Protein AF-A0A317IWI5-F1 (afdb_monomer_lite)

Foldseek 3Di:
DDDDDDDDPDDDDDDDDDDDPPPDDPDPDDPVVVVVVVVVVVPPPPPDPPPVPPPQAQDFQFWAEKEFEDQDQPVVQVCCCPPVVFHQDPQGGKDWDWGPDVVTDIGIYGYGYHYLPDCPQPPDNDRMDIHTDGRHNVSNVVVD

Radius of gyration: 24.82 Å; chains: 1; bounding box: 61×69×38 Å

Sequence (144 aa):
MVKAPGGPSHYYTALAVFALLLLDAPWGGSVTEIIDTRRSWAKTRKCCILHDMPESKGRVIGIGGVFLKSPDQQGLSRWYAENLGIPLDAYGGKFEWLSRDTPPREHLTAWSVFPNASTYFDPSTAPFMINYIVDDLDALLSKL

Structure (mmCIF, N/CA/C/O backbone):
data_AF-A0A317IWI5-F1
#
_entry.id   AF-A0A317IWI5-F1
#
loop_
_atom_site.group_PDB
_atom_site.id
_atom_site.type_symbol
_atom_site.label_atom_id
_atom_site.label_alt_id
_atom_site.label_comp_id
_atom_site.label_asym_id
_atom_site.label_entity_id
_atom_site.label_seq_id
_atom_site.pdbx_PDB_ins_code
_atom_site.Cartn_x
_atom_site.Cartn_y
_atom_site.Cartn_z
_atom_site.occupancy
_atom_site.B_iso_or_equiv
_atom_site.auth_seq_id
_atom_site.auth_comp_id
_atom_site.auth_asym_id
_atom_site.auth_atom_id
_atom_site.pdbx_PDB_model_num
ATOM 1 N N . MET A 1 1 ? 2.147 45.968 -24.308 1.00 35.69 1 MET A N 1
ATOM 2 C CA . MET A 1 1 ? 3.292 46.275 -23.416 1.00 35.69 1 MET A CA 1
ATOM 3 C C . MET A 1 1 ? 2.744 46.187 -22.002 1.00 35.69 1 MET A C 1
ATOM 5 O O . MET A 1 1 ? 1.830 46.933 -21.715 1.00 35.69 1 MET A O 1
ATOM 9 N N . VAL A 1 2 ? 3.074 45.206 -21.160 1.00 35.03 2 VAL A N 1
ATOM 10 C CA . VAL A 1 2 ? 4.409 44.760 -20.728 1.00 35.03 2 VAL A CA 1
ATOM 11 C C . VAL A 1 2 ? 4.432 43.229 -20.511 1.00 35.03 2 VAL A C 1
ATOM 13 O O . VAL A 1 2 ? 3.493 42.654 -19.974 1.00 35.03 2 VAL A O 1
ATOM 16 N N . LYS A 1 3 ? 5.522 42.600 -20.965 1.00 28.03 3 LYS A N 1
ATOM 17 C CA . LYS A 1 3 ? 6.042 41.238 -20.685 1.00 28.03 3 LYS A CA 1
ATOM 18 C C . LYS A 1 3 ? 7.124 41.454 -19.594 1.00 28.03 3 LYS A C 1
ATOM 20 O O . LYS A 1 3 ? 7.751 42.506 -19.655 1.00 28.03 3 LYS A O 1
ATOM 25 N N . ALA A 1 4 ? 7.436 40.637 -18.585 1.00 36.03 4 ALA A N 1
ATOM 26 C CA . ALA A 1 4 ? 7.684 39.192 -18.427 1.00 36.03 4 ALA A CA 1
ATOM 27 C C . ALA A 1 4 ? 8.000 38.942 -16.907 1.00 36.03 4 ALA A C 1
ATOM 29 O O . ALA A 1 4 ? 7.903 39.912 -16.153 1.00 36.03 4 ALA A O 1
ATOM 30 N N . PRO A 1 5 ? 8.530 37.786 -16.430 1.00 43.75 5 PRO A N 1
ATOM 31 C CA . PRO A 1 5 ? 8.582 36.431 -16.994 1.00 43.75 5 PRO A CA 1
ATOM 32 C C . PRO A 1 5 ? 8.070 35.328 -16.030 1.00 43.75 5 PRO A C 1
ATOM 34 O O . PRO A 1 5 ? 8.130 35.443 -14.809 1.00 43.75 5 PRO A O 1
ATOM 37 N N . GLY A 1 6 ? 7.642 34.203 -16.612 1.00 41.84 6 GLY A N 1
ATOM 38 C CA . GLY A 1 6 ? 7.550 32.921 -15.916 1.00 41.84 6 GLY A CA 1
ATOM 39 C C . GLY A 1 6 ? 8.936 32.291 -15.744 1.00 41.84 6 GLY A C 1
ATOM 40 O O . GLY A 1 6 ? 9.751 32.315 -16.668 1.00 41.84 6 GLY A O 1
ATOM 41 N N . GLY A 1 7 ? 9.177 31.730 -14.562 1.00 33.84 7 GLY A N 1
ATOM 42 C CA . GLY A 1 7 ? 10.274 30.812 -14.257 1.00 33.84 7 GLY A CA 1
ATOM 43 C C . GLY A 1 7 ? 9.708 29.482 -13.735 1.00 33.84 7 GLY A C 1
ATOM 44 O O . GLY A 1 7 ? 8.579 29.468 -13.238 1.00 33.84 7 GLY A O 1
ATOM 45 N N . PRO A 1 8 ? 10.438 28.362 -13.873 1.00 34.25 8 PRO A N 1
ATOM 46 C CA . PRO A 1 8 ? 9.950 27.040 -13.493 1.00 34.25 8 PRO A CA 1
ATOM 47 C C . PRO A 1 8 ? 9.894 26.885 -11.968 1.00 34.25 8 PRO A C 1
ATOM 49 O O . PRO A 1 8 ? 10.856 27.191 -11.262 1.00 34.25 8 PRO A O 1
ATOM 52 N N . SER A 1 9 ? 8.774 26.369 -11.457 1.00 34.56 9 SER A N 1
ATOM 53 C CA . SER A 1 9 ? 8.620 25.953 -10.063 1.00 34.56 9 SER A CA 1
ATOM 54 C C . SER A 1 9 ? 9.427 24.676 -9.808 1.00 34.56 9 SER A C 1
ATOM 56 O O . SER A 1 9 ? 8.934 23.556 -9.941 1.00 34.56 9 SER A O 1
ATOM 58 N N . HIS A 1 10 ? 10.699 24.850 -9.464 1.00 32.38 10 HIS A N 1
ATOM 59 C CA . HIS A 1 10 ? 11.508 23.820 -8.830 1.00 32.38 10 HIS A CA 1
ATOM 60 C C . HIS A 1 10 ? 11.032 23.644 -7.384 1.00 32.38 10 HIS A C 1
ATOM 62 O O . HIS A 1 10 ? 11.323 24.469 -6.520 1.00 32.38 10 HIS A O 1
ATOM 68 N N . TYR A 1 11 ? 10.289 22.571 -7.115 1.00 33.53 11 TYR A N 1
ATOM 69 C CA . TYR A 1 11 ? 10.016 22.131 -5.751 1.00 33.53 11 TYR A CA 1
ATOM 70 C C . TYR A 1 11 ? 11.316 21.577 -5.148 1.00 33.53 11 TYR A C 1
ATOM 72 O O . TYR A 1 11 ? 11.725 20.454 -5.418 1.00 33.53 11 TYR A O 1
ATOM 80 N N . TYR A 1 12 ? 11.999 22.461 -4.424 1.00 29.30 12 TYR A N 1
ATOM 81 C CA . TYR A 1 12 ? 12.961 22.261 -3.341 1.00 29.30 12 TYR A CA 1
ATOM 82 C C . TYR A 1 12 ? 13.561 20.860 -3.139 1.00 29.30 12 TYR A C 1
ATOM 84 O O . TYR A 1 12 ? 13.036 20.007 -2.429 1.00 29.30 12 TYR A O 1
ATOM 92 N N . THR A 1 13 ? 14.790 20.726 -3.629 1.00 37.56 13 THR A N 1
ATOM 93 C CA . THR A 1 13 ? 15.856 19.937 -3.010 1.00 37.56 13 THR A CA 1
ATOM 94 C C . THR A 1 13 ? 16.318 20.638 -1.721 1.00 37.56 13 THR A C 1
ATOM 96 O O . THR A 1 13 ? 16.862 21.735 -1.800 1.00 37.56 13 THR A O 1
ATOM 99 N N . ALA A 1 14 ? 16.125 20.026 -0.549 1.00 31.09 14 ALA A N 1
ATOM 100 C CA . ALA A 1 14 ? 16.891 20.227 0.697 1.00 31.09 14 ALA A CA 1
ATOM 101 C C . ALA A 1 14 ? 16.386 19.175 1.703 1.00 31.09 14 ALA A C 1
ATOM 103 O O . ALA A 1 14 ? 15.197 19.104 1.975 1.00 31.09 14 ALA A O 1
ATOM 104 N N . LEU A 1 15 ? 17.211 18.262 2.206 1.00 26.83 15 LEU A N 1
ATOM 105 C CA . LEU A 1 15 ? 18.176 18.563 3.258 1.00 26.83 15 LEU A CA 1
ATOM 106 C C . LEU A 1 15 ? 19.512 17.855 3.005 1.00 26.83 15 LEU A C 1
ATOM 108 O O . LEU A 1 15 ? 19.649 16.647 3.180 1.00 26.83 15 LEU A O 1
ATOM 112 N N . ALA A 1 16 ? 20.521 18.653 2.670 1.00 29.56 16 ALA A N 1
ATOM 113 C CA . ALA A 1 16 ? 21.853 18.451 3.208 1.00 29.56 16 ALA A CA 1
ATOM 114 C C . ALA A 1 16 ? 21.939 19.261 4.510 1.00 29.56 16 ALA A C 1
ATOM 116 O O . ALA A 1 16 ? 21.568 20.430 4.502 1.00 29.56 16 ALA A O 1
ATOM 117 N N . VAL A 1 17 ? 22.378 18.618 5.598 1.00 29.53 17 VAL A N 1
ATOM 118 C CA . VAL A 1 17 ? 23.368 19.065 6.607 1.00 29.53 17 VAL A CA 1
ATOM 119 C C . VAL A 1 17 ? 23.146 18.260 7.896 1.00 29.53 17 VAL A C 1
ATOM 121 O O . VAL A 1 17 ? 22.250 18.558 8.674 1.00 29.53 17 VAL A O 1
ATOM 124 N N . PHE A 1 18 ? 23.989 17.244 8.090 1.00 26.52 18 PHE A N 1
ATOM 125 C CA . PHE A 1 18 ? 24.669 16.861 9.342 1.00 26.52 18 PHE A CA 1
ATOM 126 C C . PHE A 1 18 ? 25.631 15.722 8.943 1.00 26.52 18 PHE A C 1
ATOM 128 O O . PHE A 1 18 ? 25.224 14.582 8.768 1.00 26.52 18 PHE A O 1
ATOM 135 N N . ALA A 1 19 ? 26.813 16.005 8.394 1.00 32.12 19 ALA A N 1
ATOM 136 C CA . ALA A 1 19 ? 28.027 16.390 9.116 1.00 32.12 19 ALA A CA 1
ATOM 137 C C . ALA A 1 19 ? 28.361 15.438 10.284 1.00 32.12 19 ALA A C 1
ATOM 139 O O . ALA A 1 19 ? 27.599 15.329 11.237 1.00 32.12 19 ALA A O 1
ATOM 140 N N . LEU A 1 20 ? 29.566 14.859 10.212 1.00 36.66 20 LEU A N 1
ATOM 141 C CA . LEU A 1 20 ? 30.312 14.195 11.291 1.00 36.66 20 LEU A CA 1
ATOM 142 C C . LEU A 1 20 ? 29.999 12.715 11.620 1.00 36.66 20 LEU A C 1
ATOM 144 O O . LEU A 1 20 ? 29.611 12.382 12.728 1.00 36.66 20 LEU A O 1
ATOM 148 N N . LEU A 1 21 ? 30.328 11.807 10.694 1.00 34.12 21 LEU A N 1
ATOM 149 C CA . LEU A 1 21 ? 30.845 10.460 11.019 1.00 34.12 21 LEU A CA 1
ATOM 150 C C . LEU A 1 21 ? 31.993 10.095 10.052 1.00 34.12 21 LEU A C 1
ATOM 152 O O . LEU A 1 21 ? 32.018 9.048 9.414 1.00 34.12 21 LEU A O 1
ATOM 156 N N . LEU A 1 22 ? 32.944 11.022 9.914 1.00 38.22 22 LEU A N 1
ATOM 157 C CA . LEU A 1 22 ? 34.280 10.782 9.350 1.00 38.22 22 LEU A CA 1
ATOM 158 C C . LEU A 1 22 ? 35.349 11.177 10.376 1.00 38.22 22 LEU A C 1
ATOM 160 O O . LEU A 1 22 ? 36.284 11.911 10.078 1.00 38.22 22 LEU A O 1
ATOM 164 N N . LEU A 1 23 ? 35.192 10.703 11.606 1.00 41.19 23 LEU A N 1
ATOM 165 C CA . LEU A 1 23 ? 36.265 10.646 12.591 1.00 41.19 23 LEU A CA 1
ATOM 166 C C . LEU A 1 23 ? 36.172 9.263 13.221 1.00 41.19 23 LEU A C 1
ATOM 168 O O . LEU A 1 23 ? 35.433 9.092 14.176 1.00 41.19 23 LEU A O 1
ATOM 172 N N . ASP A 1 24 ? 36.763 8.282 12.532 1.00 41.94 24 ASP A N 1
ATOM 173 C CA . ASP A 1 24 ? 37.403 7.075 13.096 1.00 41.94 24 ASP A CA 1
ATOM 174 C C . ASP A 1 24 ? 37.878 6.126 11.973 1.00 41.94 24 ASP A C 1
ATOM 176 O O . ASP A 1 24 ? 37.757 4.905 12.043 1.00 41.94 24 ASP A O 1
ATOM 180 N N . ALA A 1 25 ? 38.451 6.681 10.897 1.00 40.94 25 ALA A N 1
ATOM 181 C CA . ALA A 1 25 ? 39.199 5.893 9.919 1.00 40.94 25 ALA A CA 1
ATOM 182 C C . ALA A 1 25 ? 40.702 6.154 10.129 1.00 40.94 25 ALA A C 1
ATOM 184 O O . ALA A 1 25 ? 41.165 7.259 9.835 1.00 40.94 25 ALA A O 1
ATOM 185 N N . PRO A 1 26 ? 41.482 5.182 10.636 1.00 45.78 26 PRO A N 1
ATOM 186 C CA . PRO A 1 26 ? 42.902 5.365 10.901 1.00 45.78 26 PRO A CA 1
ATOM 187 C C . PRO A 1 26 ? 43.699 5.123 9.617 1.00 45.78 26 PRO A C 1
ATOM 189 O O . PRO A 1 26 ? 44.367 4.106 9.484 1.00 45.78 26 PRO A O 1
ATOM 192 N N . TRP A 1 27 ? 43.612 6.027 8.641 1.00 44.72 27 TRP A N 1
ATOM 193 C CA . TRP A 1 27 ? 44.412 5.926 7.416 1.00 44.72 27 TRP A CA 1
ATOM 194 C C . TRP A 1 27 ? 44.854 7.316 6.959 1.00 44.72 27 TRP A C 1
ATOM 196 O O . TRP A 1 27 ? 44.098 8.067 6.349 1.00 44.72 27 TRP A O 1
ATOM 206 N N . GLY A 1 28 ? 46.097 7.665 7.295 1.00 49.03 28 GLY A N 1
ATOM 207 C CA . GLY A 1 28 ? 46.762 8.904 6.892 1.00 49.03 28 GLY A CA 1
ATOM 208 C C . GLY A 1 28 ? 47.188 8.898 5.422 1.00 49.03 28 GLY A C 1
ATOM 209 O O . GLY A 1 28 ? 48.381 8.870 5.142 1.00 49.03 28 GLY A O 1
ATOM 210 N N . GLY A 1 29 ? 46.222 8.918 4.501 1.00 51.91 29 GLY A N 1
ATOM 211 C CA . GLY A 1 29 ? 46.454 9.050 3.058 1.00 51.91 29 GLY A CA 1
ATOM 212 C C . GLY A 1 29 ? 45.965 10.395 2.515 1.00 51.91 29 GLY A C 1
ATOM 213 O O . GLY A 1 29 ? 44.924 10.907 2.928 1.00 51.91 29 GLY A O 1
ATOM 214 N N . SER A 1 30 ? 46.718 10.985 1.587 1.00 59.88 30 SER A N 1
ATOM 215 C CA . SER A 1 30 ? 46.406 12.281 0.963 1.00 59.88 30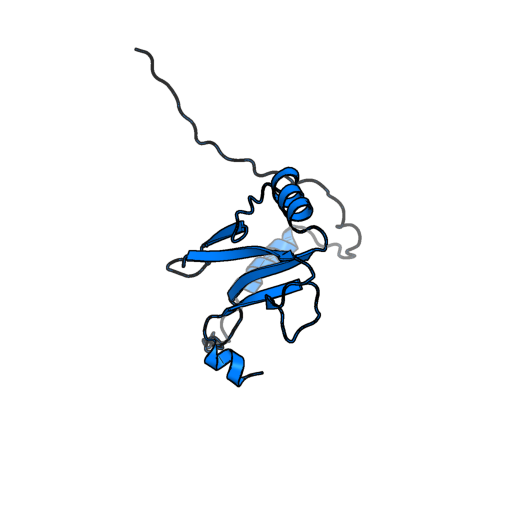 SER A CA 1
ATOM 216 C C . SER A 1 30 ? 45.234 12.170 -0.028 1.00 59.88 30 SER A C 1
ATOM 218 O O . SER A 1 30 ? 45.084 11.163 -0.719 1.00 59.88 30 SER A O 1
ATOM 220 N N . VAL A 1 31 ? 44.445 13.244 -0.189 1.00 53.72 31 VAL A N 1
ATOM 221 C CA . VAL A 1 31 ? 43.330 13.362 -1.164 1.00 53.72 31 VAL A CA 1
ATOM 222 C C . VAL A 1 31 ? 43.744 12.980 -2.596 1.00 53.72 31 VAL A C 1
ATOM 224 O O . VAL A 1 31 ? 42.925 12.494 -3.378 1.00 53.72 31 VAL A O 1
ATOM 227 N N . THR A 1 32 ? 45.020 13.143 -2.943 1.00 51.28 32 THR A N 1
ATOM 228 C CA . THR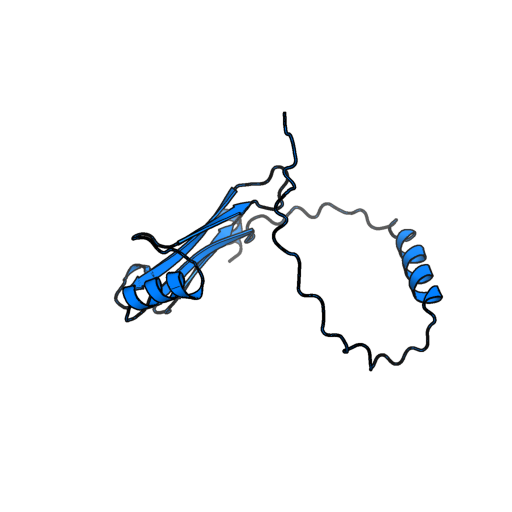 A 1 32 ? 45.570 12.761 -4.250 1.00 51.28 32 THR A CA 1
ATOM 229 C C . THR A 1 32 ? 45.672 11.241 -4.452 1.00 51.28 32 THR A C 1
ATOM 231 O O . THR A 1 32 ? 45.422 10.772 -5.560 1.00 51.28 32 THR A O 1
ATOM 234 N N . GLU A 1 33 ? 45.926 10.448 -3.404 1.00 51.47 33 GLU A N 1
ATOM 235 C CA . GLU A 1 33 ? 45.996 8.976 -3.499 1.00 51.47 33 GLU A CA 1
ATOM 236 C C . GLU A 1 33 ? 44.613 8.346 -3.733 1.00 51.47 33 GLU A C 1
ATOM 238 O O . GLU A 1 33 ? 44.476 7.343 -4.440 1.00 51.47 33 GLU A O 1
ATOM 243 N N . ILE A 1 34 ? 43.552 8.978 -3.223 1.00 51.41 34 ILE A N 1
ATOM 244 C CA . ILE A 1 34 ? 42.162 8.530 -3.412 1.00 51.41 34 ILE A CA 1
ATOM 245 C C . ILE A 1 34 ? 41.730 8.669 -4.885 1.00 51.41 34 ILE A C 1
ATOM 247 O O . ILE A 1 34 ? 41.006 7.819 -5.416 1.00 51.41 34 ILE A O 1
ATOM 251 N N . ILE A 1 35 ? 42.192 9.717 -5.577 1.00 53.81 35 ILE A N 1
ATOM 252 C CA . ILE A 1 35 ? 41.854 9.968 -6.987 1.00 53.81 35 ILE A CA 1
ATOM 253 C C . ILE A 1 35 ? 42.611 9.011 -7.922 1.00 53.81 35 ILE A C 1
ATOM 255 O O . ILE A 1 35 ? 42.012 8.501 -8.875 1.00 53.81 35 ILE A O 1
ATOM 259 N N . ASP A 1 36 ? 43.876 8.698 -7.634 1.00 51.00 36 ASP A N 1
ATOM 260 C CA . ASP A 1 36 ? 44.653 7.744 -8.440 1.00 51.00 36 ASP A CA 1
ATOM 261 C C . ASP A 1 36 ? 44.174 6.299 -8.271 1.00 51.00 36 ASP A C 1
ATOM 263 O O . ASP A 1 36 ? 44.096 5.544 -9.249 1.00 51.00 36 ASP A O 1
ATOM 267 N N . THR A 1 37 ? 43.705 5.941 -7.074 1.00 50.06 37 THR A N 1
ATOM 268 C CA . THR A 1 37 ? 43.065 4.641 -6.834 1.00 50.06 37 THR A CA 1
ATOM 269 C C . THR A 1 37 ? 41.809 4.477 -7.703 1.00 50.06 37 THR A C 1
ATOM 271 O O . THR A 1 37 ? 41.573 3.411 -8.262 1.00 50.06 37 THR A O 1
ATOM 274 N N . ARG A 1 38 ? 41.037 5.546 -7.951 1.00 51.84 38 ARG A N 1
ATOM 275 C CA . ARG A 1 38 ? 39.879 5.496 -8.867 1.00 51.84 38 ARG A CA 1
ATOM 276 C C . ARG A 1 38 ? 40.254 5.365 -10.349 1.00 51.84 38 ARG A C 1
ATOM 278 O O . ARG A 1 38 ? 39.477 4.784 -11.108 1.00 51.84 38 ARG A O 1
ATOM 285 N N . ARG A 1 39 ? 41.420 5.861 -10.787 1.00 46.50 39 ARG A N 1
ATOM 286 C CA . ARG A 1 39 ? 41.875 5.721 -12.187 1.00 46.50 39 ARG A CA 1
ATOM 287 C C . ARG A 1 39 ? 42.459 4.344 -12.494 1.00 46.50 39 ARG A C 1
ATOM 289 O O . ARG A 1 39 ? 42.274 3.872 -13.61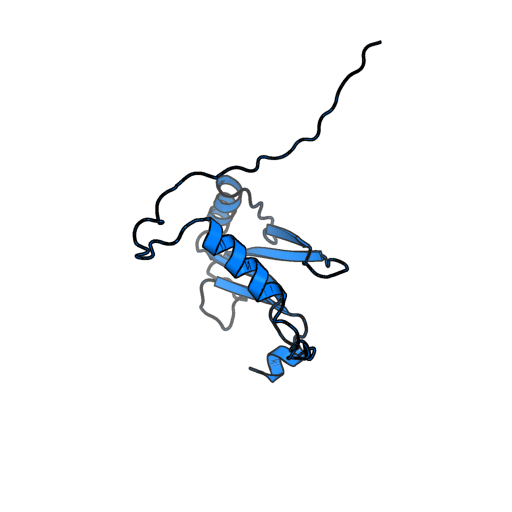6 1.00 46.50 39 ARG A O 1
ATOM 296 N N . SER A 1 40 ? 43.102 3.672 -11.537 1.00 40.22 40 SER A N 1
ATOM 297 C CA . SER A 1 40 ? 43.637 2.321 -11.782 1.00 40.22 40 SER A CA 1
ATOM 298 C C . SER A 1 40 ? 42.524 1.267 -11.917 1.00 40.22 40 SER A C 1
ATOM 300 O O . SER A 1 40 ? 42.606 0.392 -12.779 1.00 40.22 40 SER A O 1
ATOM 302 N N . TRP A 1 41 ? 41.408 1.424 -11.196 1.00 39.44 41 TRP A N 1
ATOM 303 C CA . TRP A 1 41 ? 40.254 0.511 -11.257 1.00 39.44 41 TRP A CA 1
ATOM 304 C C . TRP A 1 41 ? 39.460 0.593 -12.569 1.00 39.44 41 TRP A C 1
ATOM 306 O O . TRP A 1 41 ? 38.783 -0.363 -12.953 1.00 39.44 41 TRP A O 1
ATOM 316 N N . ALA A 1 42 ? 39.566 1.702 -13.306 1.00 43.25 42 ALA A N 1
ATOM 317 C CA . ALA A 1 42 ? 38.935 1.841 -14.616 1.00 43.25 42 ALA A CA 1
ATOM 318 C C . ALA A 1 42 ? 39.647 1.030 -15.718 1.00 43.25 42 ALA A C 1
ATOM 320 O O . ALA A 1 42 ? 39.031 0.729 -16.741 1.00 43.25 42 ALA A O 1
ATOM 321 N N . LYS A 1 43 ? 40.917 0.642 -15.521 1.00 47.75 43 LYS A N 1
ATOM 322 C CA . LYS A 1 43 ? 41.729 -0.060 -16.532 1.00 47.75 43 LYS A CA 1
ATOM 323 C C . LYS A 1 43 ? 41.697 -1.590 -16.429 1.00 47.75 43 LYS A C 1
ATOM 325 O O . LYS A 1 43 ? 42.012 -2.250 -17.415 1.00 47.75 43 LYS A O 1
ATOM 330 N N . THR A 1 44 ? 41.259 -2.161 -15.305 1.00 43.16 44 THR A N 1
ATOM 331 C CA . THR A 1 44 ? 41.306 -3.621 -15.059 1.00 43.16 44 THR A CA 1
ATOM 332 C C . THR A 1 44 ? 39.962 -4.335 -15.261 1.00 43.16 44 THR A C 1
ATOM 334 O O . THR A 1 44 ? 39.833 -5.518 -14.965 1.00 43.16 44 THR A O 1
ATOM 337 N N . ARG A 1 45 ? 38.943 -3.680 -15.834 1.00 44.66 45 ARG A N 1
ATOM 338 C CA . ARG A 1 45 ? 37.683 -4.346 -16.236 1.00 44.66 45 ARG A CA 1
ATOM 339 C C . ARG A 1 45 ? 37.764 -4.939 -17.641 1.00 44.66 45 ARG A C 1
ATOM 341 O O . ARG A 1 45 ? 36.937 -4.658 -18.502 1.00 44.66 45 ARG A O 1
ATOM 348 N N . LYS A 1 46 ? 38.791 -5.752 -17.877 1.00 52.25 46 LYS A N 1
ATOM 349 C CA . LYS A 1 46 ? 38.967 -6.486 -19.134 1.00 52.25 46 LYS A CA 1
ATOM 350 C C . LYS A 1 46 ? 39.432 -7.919 -18.882 1.00 52.25 46 LYS A C 1
ATOM 352 O O . LYS A 1 46 ? 40.455 -8.317 -19.410 1.00 52.25 46 LYS A O 1
ATOM 357 N N . CYS A 1 47 ? 38.709 -8.672 -18.052 1.00 40.47 47 CYS A N 1
ATOM 358 C CA . CYS A 1 47 ? 38.697 -10.141 -18.091 1.00 40.47 47 CYS A CA 1
ATOM 359 C C . CYS A 1 47 ? 37.620 -10.693 -17.150 1.00 40.47 47 CYS A C 1
ATOM 361 O O . CYS A 1 47 ? 37.916 -11.294 -16.130 1.00 40.47 47 CYS A O 1
ATOM 363 N N . CYS A 1 48 ? 36.366 -10.404 -17.452 1.00 42.25 48 CYS A N 1
ATOM 364 C CA . CYS A 1 48 ? 35.230 -11.272 -17.178 1.00 42.25 48 CYS A CA 1
ATOM 365 C C . CYS A 1 48 ? 34.187 -10.737 -18.137 1.00 42.25 48 CYS A C 1
ATOM 367 O O . CYS A 1 48 ? 33.737 -9.599 -18.006 1.00 42.25 48 CYS A O 1
ATOM 369 N N . ILE A 1 49 ? 33.916 -11.513 -19.177 1.00 46.66 49 ILE A N 1
ATOM 370 C CA . ILE A 1 49 ? 32.718 -11.358 -19.983 1.00 46.66 49 ILE A CA 1
ATOM 371 C C . ILE A 1 49 ? 31.588 -11.102 -18.983 1.00 46.66 49 ILE A C 1
ATOM 373 O O . ILE A 1 49 ? 31.385 -11.911 -18.076 1.00 46.66 49 ILE A O 1
ATOM 377 N N . LEU A 1 50 ? 30.928 -9.946 -19.091 1.00 45.69 50 LEU A N 1
ATOM 378 C CA . LEU A 1 50 ? 29.586 -9.785 -18.554 1.00 45.69 50 LEU A CA 1
ATOM 379 C C . LEU A 1 50 ? 28.760 -10.803 -19.331 1.00 45.69 50 LEU A C 1
ATOM 381 O O . LEU A 1 50 ? 28.236 -10.512 -20.401 1.00 45.69 50 LEU A O 1
ATOM 385 N N . HIS A 1 51 ? 28.792 -12.049 -18.865 1.00 44.06 51 HIS A N 1
ATOM 386 C CA . HIS A 1 51 ? 27.788 -13.011 -19.226 1.00 44.06 51 HIS A CA 1
ATOM 387 C C . HIS A 1 51 ? 26.529 -12.368 -18.678 1.00 44.06 51 HIS A C 1
ATOM 389 O O . HIS A 1 51 ? 26.434 -12.109 -17.475 1.00 44.06 51 HIS A O 1
ATOM 395 N N . ASP A 1 52 ? 25.660 -11.988 -19.600 1.00 52.34 52 ASP A N 1
ATOM 396 C CA . ASP A 1 52 ? 24.291 -11.605 -19.339 1.00 52.34 52 ASP A CA 1
ATOM 397 C C . ASP A 1 52 ? 23.686 -12.783 -18.566 1.00 52.34 52 ASP A C 1
ATOM 399 O O . ASP A 1 52 ? 23.306 -13.799 -19.147 1.00 52.34 52 ASP A O 1
ATOM 403 N N . MET A 1 53 ? 23.787 -12.752 -17.233 1.00 45.16 53 MET A N 1
ATOM 404 C CA . MET A 1 53 ? 23.144 -13.745 -16.384 1.00 45.16 53 MET A CA 1
ATOM 405 C C . MET A 1 53 ? 21.667 -13.569 -16.704 1.00 45.16 53 MET A C 1
ATOM 407 O O . MET A 1 53 ? 21.171 -12.459 -16.493 1.00 45.16 53 MET A O 1
ATOM 411 N N . PRO A 1 54 ? 20.987 -14.583 -17.268 1.00 53.84 54 PRO A N 1
ATOM 412 C CA . PRO A 1 54 ? 19.605 -14.424 -17.678 1.00 53.84 54 PRO A CA 1
ATOM 413 C C . PRO A 1 54 ? 18.840 -13.895 -16.473 1.00 53.84 54 PRO A C 1
ATOM 415 O O . PRO A 1 54 ? 18.915 -14.486 -15.392 1.00 53.84 54 PRO A O 1
ATOM 418 N N . GLU A 1 55 ? 18.193 -12.740 -16.648 1.00 63.97 55 GLU A N 1
ATOM 419 C CA . GLU A 1 55 ? 17.408 -12.103 -15.598 1.00 63.97 55 GLU A CA 1
ATOM 420 C C . GLU A 1 55 ? 16.504 -13.187 -15.004 1.00 63.97 55 GLU A C 1
ATOM 422 O O . GLU A 1 55 ? 15.717 -13.817 -15.720 1.00 63.97 55 GLU A O 1
ATOM 427 N N . SER A 1 56 ? 16.697 -13.520 -13.724 1.00 75.44 56 SER A N 1
ATOM 428 C CA . SER A 1 56 ? 15.956 -14.624 -13.132 1.00 75.44 56 SER A CA 1
ATOM 429 C C . SER A 1 56 ? 14.491 -14.200 -13.038 1.00 75.44 56 SER A C 1
ATOM 431 O O . SER A 1 56 ? 14.134 -13.451 -12.128 1.00 75.44 56 SER A O 1
ATOM 433 N N . LYS A 1 57 ? 13.661 -14.665 -13.978 1.00 87.25 57 LYS A N 1
ATOM 434 C CA . LYS A 1 57 ? 12.213 -14.416 -14.006 1.00 87.25 57 LYS A CA 1
ATOM 435 C C . LYS A 1 57 ? 11.560 -14.788 -12.681 1.00 87.25 57 LYS A C 1
ATOM 437 O O . LYS A 1 57 ? 12.037 -15.699 -12.002 1.00 87.25 57 LYS A O 1
ATOM 442 N N . GLY A 1 58 ? 10.461 -14.139 -12.329 1.00 92.75 58 GLY A N 1
ATOM 443 C CA . GLY A 1 58 ? 9.763 -14.409 -11.081 1.00 92.75 58 GLY A CA 1
ATOM 444 C C . GLY A 1 58 ? 10.449 -13.734 -9.912 1.00 92.75 58 GLY A C 1
ATOM 445 O O . GLY A 1 58 ? 10.819 -14.377 -8.932 1.00 92.75 58 GLY A O 1
ATOM 446 N N . ARG A 1 59 ? 10.658 -12.427 -10.047 1.00 93.25 59 ARG A N 1
ATOM 447 C CA . ARG A 1 59 ? 11.143 -11.538 -8.992 1.00 93.25 59 ARG A CA 1
ATOM 448 C C . ARG A 1 59 ? 10.090 -10.484 -8.683 1.00 93.25 59 ARG A C 1
ATOM 450 O O . ARG A 1 59 ? 9.274 -10.107 -9.524 1.00 93.25 59 ARG A O 1
ATOM 457 N N . VAL A 1 60 ? 10.164 -9.958 -7.470 1.00 95.25 60 VAL A N 1
ATOM 458 C CA . VAL A 1 60 ? 9.397 -8.779 -7.068 1.00 95.25 60 VAL A CA 1
ATOM 459 C C . VAL A 1 60 ? 9.998 -7.543 -7.735 1.00 95.25 60 VAL A C 1
ATOM 461 O O . VAL A 1 60 ? 11.201 -7.298 -7.636 1.00 95.25 60 VAL A O 1
ATOM 464 N N . ILE A 1 61 ? 9.154 -6.762 -8.404 1.00 94.94 61 ILE A N 1
ATOM 465 C CA . ILE A 1 61 ? 9.527 -5.515 -9.088 1.00 94.94 61 ILE A CA 1
ATOM 466 C C . ILE A 1 61 ? 8.900 -4.271 -8.452 1.00 94.94 61 ILE A C 1
ATOM 468 O O . ILE A 1 61 ? 9.269 -3.153 -8.801 1.00 94.94 61 ILE A O 1
ATOM 472 N N . GLY A 1 62 ? 7.984 -4.444 -7.498 1.00 95.88 62 GLY A N 1
ATOM 473 C CA . GLY A 1 62 ? 7.378 -3.339 -6.765 1.00 95.88 62 GLY A CA 1
ATOM 474 C C . GLY A 1 62 ? 6.395 -3.795 -5.692 1.00 95.88 62 GLY A C 1
ATOM 475 O O . GLY A 1 62 ? 6.114 -4.985 -5.543 1.00 95.88 62 GLY A O 1
ATOM 476 N N . ILE A 1 63 ? 5.850 -2.829 -4.953 1.00 97.62 63 ILE A N 1
ATOM 477 C CA . ILE A 1 63 ? 4.714 -3.047 -4.053 1.00 97.62 63 ILE A CA 1
ATOM 478 C C . ILE A 1 63 ? 3.438 -2.804 -4.853 1.00 97.62 63 ILE A C 1
ATOM 480 O O . ILE A 1 63 ? 3.285 -1.753 -5.462 1.00 97.62 63 ILE A O 1
ATOM 484 N N . GLY A 1 64 ? 2.539 -3.782 -4.871 1.00 96.38 64 GLY A N 1
ATOM 485 C CA . GLY A 1 64 ? 1.227 -3.665 -5.506 1.00 96.38 64 GLY A CA 1
ATOM 486 C C . GLY A 1 64 ? 0.181 -3.101 -4.555 1.00 96.38 64 GLY A C 1
ATOM 487 O O . GLY A 1 64 ? -0.676 -2.323 -4.964 1.00 96.38 64 GLY A O 1
ATOM 488 N N . GLY A 1 65 ? 0.261 -3.441 -3.267 1.00 96.62 65 GLY A N 1
ATOM 489 C CA . GLY A 1 65 ? -0.671 -2.906 -2.284 1.00 96.62 65 GLY A CA 1
ATOM 490 C C . GLY A 1 65 ? -0.205 -3.054 -0.847 1.00 96.62 65 GLY A C 1
ATOM 491 O O . GLY A 1 65 ? 0.473 -4.020 -0.504 1.00 96.62 65 GLY A O 1
ATOM 492 N N . VAL A 1 66 ? -0.596 -2.094 -0.016 1.00 97.44 66 VAL A N 1
ATOM 493 C CA . VAL A 1 66 ? -0.469 -2.130 1.439 1.00 97.44 66 VAL A CA 1
ATOM 494 C C . VAL A 1 66 ? -1.871 -2.058 2.023 1.00 97.44 66 VAL A C 1
ATOM 496 O O . VAL A 1 66 ? -2.604 -1.090 1.812 1.00 97.44 66 VAL A O 1
ATOM 499 N N . PHE A 1 67 ? -2.244 -3.098 2.755 1.00 96.62 67 PHE A N 1
ATOM 500 C CA . PHE A 1 67 ? -3.578 -3.250 3.311 1.00 96.62 67 PHE A CA 1
ATOM 501 C C . PHE A 1 67 ? -3.484 -3.406 4.818 1.00 96.62 67 PHE A C 1
ATOM 503 O O . PHE A 1 67 ? -2.764 -4.275 5.305 1.00 96.62 67 PHE A O 1
ATOM 510 N N . LEU A 1 68 ? -4.211 -2.577 5.561 1.00 96.62 68 LEU A N 1
ATOM 511 C CA . LEU A 1 68 ? -4.175 -2.548 7.023 1.00 96.62 68 LEU A CA 1
ATOM 512 C C . LEU A 1 68 ? -5.568 -2.817 7.583 1.00 96.62 68 LEU A C 1
ATOM 514 O O . LEU A 1 68 ? -6.543 -2.263 7.086 1.00 96.62 68 LEU A O 1
ATOM 518 N N . LYS A 1 69 ? -5.678 -3.614 8.642 1.00 96.81 69 LYS A N 1
ATOM 519 C CA . LYS A 1 69 ? -6.889 -3.705 9.462 1.00 96.81 69 LYS A CA 1
ATOM 520 C C . LYS A 1 69 ? -6.835 -2.659 10.572 1.00 96.81 69 L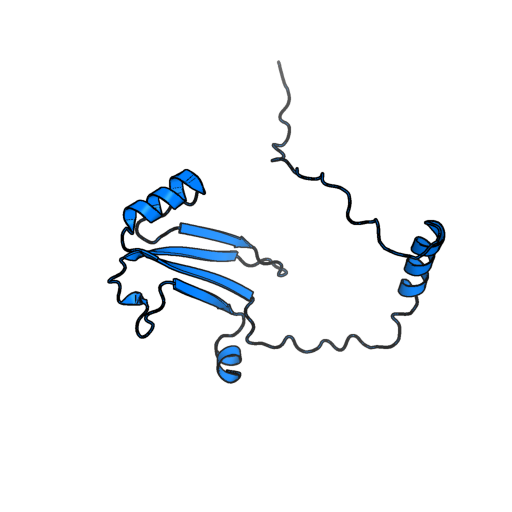YS A C 1
ATOM 522 O O . LYS A 1 69 ? -5.792 -2.444 11.182 1.00 96.81 69 LYS A O 1
ATOM 527 N N . SER A 1 70 ? -7.973 -2.033 10.857 1.00 96.12 70 SER A N 1
ATOM 528 C CA . SER A 1 70 ? -8.126 -1.083 11.959 1.00 96.12 70 SER A CA 1
ATOM 529 C C . SER A 1 70 ? -9.448 -1.311 12.700 1.00 96.12 70 SER A C 1
ATOM 531 O O . SER A 1 70 ? -10.475 -1.541 12.050 1.00 96.12 70 SER A O 1
ATOM 533 N N . PRO A 1 71 ? -9.473 -1.228 14.045 1.00 96.06 71 PRO A N 1
ATOM 534 C CA . PRO A 1 71 ? -10.725 -1.172 14.801 1.00 96.06 71 PRO A CA 1
ATOM 535 C C . PRO A 1 71 ? -11.522 0.108 14.501 1.00 96.06 71 PRO A C 1
ATOM 537 O O . PRO A 1 71 ? -12.746 0.085 14.580 1.00 96.06 71 PRO A O 1
ATOM 540 N N . ASP A 1 72 ? -10.844 1.187 14.097 1.00 96.19 72 ASP A N 1
ATOM 541 C CA . ASP A 1 72 ? -11.447 2.427 13.608 1.00 96.19 72 ASP A CA 1
ATOM 542 C C . ASP A 1 72 ? -10.933 2.728 12.192 1.00 96.19 72 ASP A C 1
ATOM 544 O O . ASP A 1 72 ? -9.911 3.392 11.985 1.00 96.19 72 ASP A O 1
ATOM 548 N N . GLN A 1 73 ? -11.613 2.160 11.194 1.00 94.88 73 GLN A N 1
ATOM 549 C CA . GLN A 1 73 ? -11.259 2.325 9.782 1.00 94.88 73 GLN A CA 1
ATOM 550 C C . GLN A 1 73 ? -11.338 3.795 9.351 1.00 94.88 73 GLN A C 1
ATOM 552 O O . GLN A 1 73 ? -10.446 4.287 8.659 1.00 94.88 73 GLN A O 1
ATOM 557 N N . GLN A 1 74 ? -12.403 4.496 9.748 1.00 94.12 74 GLN A N 1
ATOM 558 C CA . GLN A 1 74 ? -12.660 5.866 9.308 1.00 94.12 74 GLN A CA 1
ATOM 559 C C . GLN A 1 74 ? -11.698 6.850 9.972 1.00 94.12 74 GLN A C 1
ATOM 561 O O . GLN A 1 74 ? -11.168 7.727 9.291 1.00 94.12 74 GLN A O 1
ATOM 566 N N . GLY A 1 75 ? -11.433 6.687 11.272 1.00 96.38 75 GLY A N 1
ATOM 567 C CA . GLY A 1 75 ? -10.468 7.505 11.999 1.00 96.38 75 GLY A CA 1
ATOM 568 C C . GLY A 1 75 ? -9.056 7.348 11.450 1.00 96.38 75 GLY A C 1
ATOM 569 O O . GLY A 1 75 ? -8.406 8.350 11.157 1.00 96.38 75 GLY A O 1
ATOM 570 N N . LEU A 1 76 ? -8.603 6.112 11.202 1.00 95.94 76 LEU A N 1
ATOM 571 C CA . LEU A 1 76 ? -7.282 5.890 10.609 1.00 95.94 76 LEU A CA 1
ATOM 572 C C . LEU A 1 76 ? -7.198 6.438 9.175 1.00 95.94 76 LEU A C 1
ATOM 574 O O . LEU A 1 76 ? -6.195 7.045 8.807 1.00 95.94 76 LEU A O 1
ATOM 578 N N . SER A 1 77 ? -8.259 6.290 8.378 1.00 95.00 77 SER A N 1
ATOM 579 C CA . SER A 1 77 ? -8.295 6.843 7.018 1.00 95.00 77 SER A CA 1
ATOM 580 C C . SER A 1 77 ? -8.210 8.368 7.010 1.00 95.00 77 SER A C 1
ATOM 582 O O . SER A 1 77 ? -7.458 8.950 6.230 1.00 95.00 77 SER A O 1
ATOM 584 N N . ARG A 1 78 ? -8.930 9.021 7.926 1.00 96.12 78 ARG A N 1
ATOM 585 C CA . ARG A 1 78 ? -8.857 10.470 8.120 1.00 96.12 78 ARG A CA 1
ATOM 586 C C . ARG A 1 78 ? -7.467 10.903 8.568 1.00 96.12 78 ARG A C 1
ATOM 588 O O . ARG A 1 78 ? -6.928 11.856 8.020 1.00 96.12 78 ARG A O 1
ATOM 595 N N . TRP A 1 79 ? -6.867 10.170 9.504 1.00 97.19 79 TRP A N 1
ATOM 596 C CA . TRP A 1 79 ? -5.516 10.453 9.975 1.00 97.19 79 TRP A CA 1
ATOM 597 C C . TRP A 1 79 ? -4.498 10.413 8.826 1.00 97.19 79 TRP A C 1
ATOM 599 O O . TRP A 1 79 ? -3.689 11.334 8.713 1.00 97.19 79 TRP A O 1
ATOM 609 N N . TYR A 1 80 ? -4.577 9.412 7.939 1.00 97.12 80 TYR A N 1
ATOM 610 C CA . TYR A 1 80 ? -3.737 9.327 6.737 1.00 97.12 80 TYR A CA 1
ATOM 611 C C . TYR A 1 80 ? -3.908 10.539 5.813 1.00 97.12 80 TYR A C 1
ATOM 613 O O . TYR A 1 80 ? -2.913 11.095 5.341 1.00 97.12 80 TYR A O 1
ATOM 621 N N . ALA A 1 81 ? -5.146 10.980 5.591 1.00 95.25 81 ALA A N 1
ATOM 622 C CA . ALA A 1 81 ? -5.425 12.147 4.763 1.00 95.25 81 ALA A CA 1
ATOM 623 C C . ALA A 1 81 ? -4.894 13.446 5.393 1.00 95.25 81 ALA A C 1
ATOM 625 O O . ALA A 1 81 ? -4.217 14.220 4.724 1.00 95.25 81 ALA A O 1
ATOM 626 N N . GLU A 1 82 ? -5.158 13.672 6.679 1.00 97.19 82 GLU A N 1
ATOM 627 C CA . GLU A 1 82 ? -4.818 14.920 7.372 1.00 97.19 82 GLU A CA 1
ATOM 628 C C . GLU A 1 82 ? -3.320 15.055 7.669 1.00 97.19 82 GLU A C 1
ATOM 630 O O . GLU A 1 82 ? -2.769 16.147 7.558 1.00 97.19 82 GLU A O 1
ATOM 635 N N . ASN A 1 83 ? -2.654 13.960 8.045 1.00 97.94 83 ASN A N 1
ATOM 636 C CA . ASN A 1 83 ? -1.276 14.009 8.542 1.00 97.94 83 ASN A CA 1
ATOM 637 C C . ASN A 1 83 ? -0.251 13.654 7.468 1.00 97.94 83 ASN A C 1
ATOM 639 O O . ASN A 1 83 ? 0.859 14.181 7.492 1.00 97.94 83 ASN A O 1
ATOM 643 N N . LEU A 1 84 ? -0.604 12.759 6.539 1.00 96.12 84 LEU A N 1
ATOM 644 C CA . LEU A 1 84 ? 0.305 12.289 5.491 1.00 96.12 84 LEU A CA 1
ATOM 645 C C . LEU A 1 84 ? -0.108 12.748 4.089 1.00 96.12 84 LEU A C 1
ATOM 647 O O . LEU A 1 84 ? 0.627 12.500 3.136 1.00 96.12 84 LEU A O 1
ATOM 651 N N . GLY A 1 85 ? -1.258 13.415 3.945 1.00 95.06 85 GLY A N 1
ATOM 652 C CA . GLY A 1 85 ? -1.751 13.857 2.643 1.00 95.06 85 GLY A CA 1
ATOM 653 C C . GLY A 1 85 ? -2.115 12.695 1.720 1.00 95.06 85 GLY A C 1
ATOM 654 O O . GLY A 1 85 ? -2.058 12.854 0.505 1.00 95.06 85 GLY A O 1
ATOM 655 N N . ILE A 1 86 ? -2.447 11.526 2.280 1.00 94.25 86 ILE A N 1
ATOM 656 C CA . ILE A 1 86 ? -2.837 10.339 1.514 1.00 94.25 86 ILE A CA 1
ATOM 657 C C . ILE A 1 86 ? -4.370 10.295 1.480 1.00 94.25 86 ILE A C 1
ATOM 659 O O . ILE A 1 86 ? -4.980 9.822 2.443 1.00 94.25 86 ILE A O 1
ATOM 663 N N . PRO A 1 87 ? -5.022 10.802 0.416 1.00 89.75 87 PRO A N 1
ATOM 664 C CA . PRO A 1 87 ? -6.471 10.741 0.318 1.00 89.75 87 PRO A CA 1
ATOM 665 C C . PRO A 1 87 ? -6.894 9.281 0.153 1.00 89.75 87 PRO A C 1
ATOM 667 O O . PRO A 1 87 ? -6.483 8.613 -0.795 1.00 89.75 87 PRO A O 1
ATOM 670 N N . LEU A 1 88 ? -7.711 8.788 1.082 1.00 89.81 88 LEU A N 1
ATOM 671 C CA . LEU A 1 88 ? -8.328 7.470 0.975 1.00 89.81 88 LEU A CA 1
ATOM 672 C C . LEU A 1 88 ? -9.800 7.654 0.602 1.00 89.81 88 LEU A C 1
ATOM 674 O O . LEU A 1 88 ? -10.558 8.262 1.359 1.00 89.81 88 LEU A O 1
ATOM 678 N N . ASP A 1 89 ? -10.192 7.149 -0.566 1.00 83.50 89 ASP A N 1
ATOM 679 C CA . ASP A 1 89 ? -11.596 7.053 -0.963 1.00 83.50 89 ASP A CA 1
ATOM 680 C C . ASP A 1 89 ? -12.221 5.733 -0.459 1.00 83.50 89 ASP A C 1
ATOM 682 O O . ASP A 1 89 ? -11.633 5.017 0.354 1.00 83.50 89 ASP A O 1
ATOM 686 N N . ALA A 1 90 ? -13.429 5.395 -0.925 1.00 75.38 90 ALA A N 1
ATOM 687 C CA . ALA A 1 90 ? -14.117 4.156 -0.543 1.00 75.38 90 ALA A CA 1
ATOM 688 C C . ALA A 1 90 ? -13.337 2.867 -0.891 1.00 75.38 90 ALA A C 1
ATOM 690 O O . ALA A 1 90 ? -13.593 1.818 -0.303 1.00 75.38 90 ALA A O 1
ATOM 691 N N . TYR A 1 91 ? -12.395 2.941 -1.830 1.00 74.56 91 TYR A N 1
ATOM 692 C CA . TYR A 1 91 ? -11.528 1.854 -2.280 1.00 74.56 91 TYR A CA 1
ATOM 693 C C . TYR A 1 91 ? -10.078 2.001 -1.771 1.00 74.56 91 TYR A C 1
ATOM 695 O O . TYR A 1 91 ? -9.281 1.067 -1.892 1.00 74.56 91 TYR A O 1
ATOM 703 N N . GLY A 1 92 ? -9.741 3.135 -1.149 1.00 88.94 92 GLY 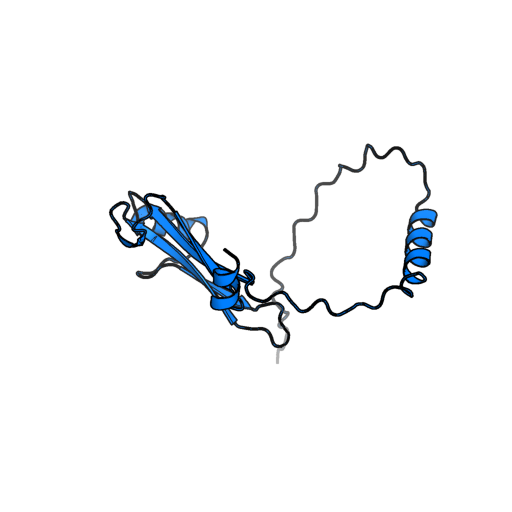A N 1
ATOM 704 C CA . GLY A 1 92 ? -8.433 3.444 -0.572 1.00 88.94 92 GLY A CA 1
ATOM 705 C C . GLY A 1 92 ? -7.698 4.563 -1.310 1.00 88.94 92 GLY A C 1
ATOM 706 O O . GLY A 1 92 ? -8.281 5.361 -2.034 1.00 88.94 92 GLY A O 1
ATOM 707 N N . GLY A 1 93 ? -6.395 4.649 -1.076 1.00 93.19 93 GLY A N 1
ATOM 708 C CA . GLY A 1 93 ? -5.465 5.566 -1.719 1.00 93.19 93 GLY A CA 1
ATOM 709 C C . GLY A 1 93 ? -4.667 4.866 -2.810 1.00 93.19 93 GLY A C 1
ATOM 710 O O . GLY A 1 93 ? -4.529 3.639 -2.824 1.00 93.19 93 GLY A O 1
ATOM 711 N N . LYS A 1 94 ? -4.134 5.658 -3.737 1.00 94.00 94 LYS A N 1
ATOM 712 C CA . LYS A 1 94 ? -3.369 5.181 -4.890 1.00 94.00 94 LYS A CA 1
ATOM 713 C C . LYS A 1 94 ? -2.090 5.993 -5.022 1.00 94.00 94 LYS A C 1
ATOM 715 O O . LYS A 1 94 ? -2.136 7.219 -5.007 1.00 94.00 94 LYS A O 1
ATOM 720 N N . PHE A 1 95 ? -0.970 5.301 -5.186 1.00 95.38 95 PHE A N 1
ATOM 721 C CA . PHE A 1 95 ? 0.305 5.907 -5.548 1.00 95.38 95 PHE A CA 1
ATOM 722 C C . PHE A 1 95 ? 0.696 5.426 -6.936 1.00 95.38 95 PHE A C 1
ATOM 724 O O . PHE A 1 95 ? 1.083 4.271 -7.104 1.00 95.38 95 PHE A O 1
ATOM 731 N N . GLU A 1 96 ? 0.579 6.305 -7.921 1.00 95.56 96 GLU A N 1
ATOM 732 C CA . GLU A 1 96 ? 1.023 6.048 -9.289 1.00 95.56 96 GLU A CA 1
ATOM 733 C C . GLU A 1 96 ? 2.519 6.342 -9.409 1.00 95.56 96 GLU A C 1
ATOM 735 O O . GLU A 1 96 ? 3.018 7.340 -8.881 1.00 95.56 96 GLU A O 1
ATOM 740 N N . TRP A 1 97 ? 3.255 5.459 -10.079 1.00 96.25 97 TRP A N 1
ATOM 741 C CA . TRP A 1 97 ? 4.691 5.611 -10.279 1.00 96.25 97 TRP A CA 1
ATOM 742 C C . TRP A 1 97 ? 5.156 4.955 -11.578 1.00 96.25 97 TRP A C 1
ATOM 744 O O . TRP A 1 97 ? 4.515 4.051 -12.110 1.00 96.25 97 TRP A O 1
ATOM 754 N N . LEU A 1 98 ? 6.294 5.424 -12.091 1.00 96.88 98 LEU A N 1
ATOM 755 C CA . LEU A 1 98 ? 6.930 4.886 -13.291 1.00 96.88 98 LEU A CA 1
ATOM 756 C C . LEU A 1 98 ? 8.113 4.001 -12.910 1.00 96.88 98 LEU A C 1
ATOM 758 O O . LEU A 1 98 ? 8.958 4.391 -12.098 1.00 96.88 98 LEU A O 1
ATOM 762 N N . SER A 1 99 ? 8.201 2.823 -13.519 1.00 92.56 99 SER A N 1
ATOM 763 C CA . SER A 1 99 ? 9.366 1.960 -13.376 1.00 92.56 99 SER A CA 1
ATOM 764 C C . SER A 1 99 ? 10.607 2.587 -14.011 1.00 92.56 99 SER A C 1
ATOM 766 O O . SER A 1 99 ? 10.540 3.472 -14.865 1.00 92.56 99 SER A O 1
ATOM 768 N N . ARG A 1 100 ? 11.776 2.083 -13.610 1.00 89.81 100 ARG A N 1
ATOM 769 C CA . ARG A 1 100 ? 13.063 2.459 -14.214 1.00 89.81 100 ARG A CA 1
ATOM 770 C C . ARG A 1 100 ? 13.377 1.663 -15.488 1.00 89.81 100 ARG A C 1
ATOM 772 O O . ARG A 1 100 ? 14.521 1.688 -15.936 1.00 89.81 100 ARG A O 1
ATOM 779 N N . ASP A 1 101 ? 12.393 0.952 -16.039 1.00 88.12 101 ASP A N 1
ATOM 780 C CA . ASP A 1 101 ? 12.537 0.206 -17.288 1.00 88.12 101 ASP A CA 1
ATOM 781 C C . ASP A 1 101 ? 12.705 1.160 -18.481 1.00 88.12 101 ASP A C 1
ATOM 783 O O . ASP A 1 101 ? 12.503 2.373 -18.387 1.00 88.12 101 ASP A O 1
ATOM 787 N N . THR A 1 102 ? 13.094 0.620 -19.634 1.00 88.75 102 THR A N 1
ATOM 788 C CA . THR A 1 102 ? 13.181 1.377 -20.889 1.00 88.75 102 THR A CA 1
ATOM 789 C C . THR A 1 102 ? 12.444 0.604 -21.986 1.00 88.75 102 THR A C 1
ATOM 791 O O . THR A 1 102 ? 12.978 -0.395 -22.468 1.00 88.75 102 THR A O 1
ATOM 794 N N . PRO A 1 103 ? 11.229 1.029 -22.386 1.00 92.12 103 PRO A N 1
ATOM 795 C CA . PRO A 1 103 ? 10.504 2.218 -21.919 1.00 92.12 103 PRO A CA 1
ATOM 796 C C . PRO A 1 103 ? 9.995 2.087 -20.466 1.00 92.12 103 PRO A C 1
ATOM 798 O O . PRO A 1 103 ? 9.775 0.962 -20.010 1.00 92.12 103 PRO A O 1
ATOM 801 N N . PRO A 1 104 ? 9.782 3.207 -19.744 1.00 94.19 104 PRO A N 1
ATOM 802 C CA . PRO A 1 104 ? 9.159 3.182 -18.423 1.00 94.19 104 PRO A CA 1
ATOM 803 C C . PRO A 1 104 ? 7.771 2.543 -18.480 1.00 94.19 104 PRO A C 1
ATOM 805 O O . PRO A 1 104 ? 7.024 2.763 -19.436 1.00 94.19 104 PRO A O 1
ATOM 808 N N . ARG A 1 105 ? 7.414 1.782 -17.444 1.00 94.44 105 ARG A N 1
ATOM 809 C CA . ARG A 1 105 ? 6.071 1.217 -17.271 1.00 94.44 105 ARG A CA 1
ATOM 810 C C . ARG A 1 105 ? 5.347 1.921 -16.135 1.00 94.44 105 ARG A C 1
ATOM 812 O O . ARG A 1 105 ? 5.950 2.216 -15.107 1.00 94.44 105 ARG A O 1
ATOM 819 N N . GLU A 1 106 ? 4.061 2.174 -16.324 1.00 96.94 106 GLU A N 1
ATOM 820 C CA . GLU A 1 106 ? 3.188 2.693 -15.273 1.00 96.94 106 GLU A CA 1
ATOM 821 C C . GLU A 1 106 ? 2.818 1.582 -14.291 1.00 96.94 106 GLU A C 1
ATOM 823 O O . GLU A 1 106 ? 2.444 0.470 -14.673 1.00 96.94 106 GLU A O 1
ATOM 828 N N . HIS A 1 107 ? 2.921 1.903 -13.008 1.00 96.31 107 HIS A N 1
ATOM 829 C CA . HIS A 1 107 ? 2.551 1.044 -11.900 1.00 96.31 107 HIS A CA 1
ATOM 830 C C . HIS A 1 107 ? 1.748 1.830 -10.873 1.00 96.31 107 HIS A C 1
ATOM 832 O O . HIS A 1 107 ? 1.785 3.060 -10.811 1.00 96.31 107 HIS A O 1
ATOM 838 N N . LEU A 1 108 ? 1.026 1.086 -10.044 1.00 95.94 108 LEU A N 1
ATOM 839 C CA . LEU A 1 108 ? 0.197 1.639 -8.995 1.00 95.94 108 LEU A CA 1
ATOM 840 C C . LEU A 1 108 ? 0.360 0.810 -7.728 1.00 95.94 108 LEU A C 1
ATOM 842 O O . LEU A 1 108 ? 0.247 -0.415 -7.762 1.00 95.94 108 LEU A O 1
ATOM 846 N N . THR A 1 109 ? 0.586 1.498 -6.615 1.00 97.06 109 THR A N 1
ATOM 847 C CA . THR A 1 109 ? 0.530 0.918 -5.276 1.00 97.06 109 THR A CA 1
ATOM 848 C C . THR A 1 109 ? -0.789 1.314 -4.627 1.00 97.06 109 THR A C 1
ATOM 850 O O . THR A 1 109 ? -1.052 2.501 -4.427 1.00 97.06 109 THR A O 1
ATOM 853 N N . ALA A 1 110 ? -1.614 0.330 -4.281 1.00 96.00 110 ALA A N 1
ATOM 854 C CA . ALA A 1 110 ? -2.828 0.550 -3.502 1.00 96.00 110 ALA A CA 1
ATOM 855 C C . ALA A 1 110 ? -2.503 0.740 -2.011 1.00 96.00 110 ALA A C 1
ATOM 857 O O . ALA A 1 110 ? -1.598 0.101 -1.474 1.00 96.00 110 ALA A O 1
ATOM 858 N N . TRP A 1 111 ? -3.263 1.587 -1.326 1.00 97.44 111 TRP A N 1
ATOM 859 C CA . TRP A 1 111 ? -3.167 1.789 0.116 1.00 97.44 111 TRP A CA 1
ATOM 860 C C . TRP A 1 111 ? -4.560 1.781 0.725 1.00 97.44 111 TRP A C 1
ATOM 862 O O . TRP A 1 111 ? -5.295 2.752 0.576 1.00 97.44 111 TRP A O 1
ATOM 872 N N . SER A 1 112 ? -4.950 0.715 1.418 1.00 95.88 112 SER A N 1
ATOM 873 C CA . SER A 1 112 ? -6.325 0.615 1.924 1.00 95.88 112 SER A CA 1
ATOM 874 C C . SER A 1 112 ? -6.366 0.215 3.390 1.00 95.88 112 SER A C 1
ATOM 876 O O . SER A 1 112 ? -5.604 -0.628 3.863 1.00 95.88 112 SER A O 1
ATOM 878 N N . VAL A 1 113 ? -7.307 0.821 4.109 1.00 96.25 113 VAL A N 1
ATOM 879 C CA . VAL A 1 113 ? -7.624 0.479 5.493 1.00 96.25 113 VAL A CA 1
ATOM 880 C C . VAL A 1 113 ? -8.946 -0.277 5.497 1.00 96.25 113 VAL A C 1
ATOM 882 O O . VAL A 1 113 ? -9.930 0.184 4.924 1.00 96.25 113 VAL A O 1
ATOM 885 N N . PHE A 1 114 ? -8.977 -1.423 6.162 1.00 95.50 114 PHE A N 1
ATOM 886 C CA . PHE A 1 114 ? -10.129 -2.299 6.311 1.00 95.50 114 PHE A CA 1
ATOM 887 C C . PHE A 1 114 ? -10.624 -2.303 7.761 1.00 95.50 114 PHE A C 1
ATOM 889 O O . PHE A 1 114 ? -9.823 -2.129 8.685 1.00 95.50 114 PHE A O 1
ATOM 896 N N . PRO A 1 115 ? -11.919 -2.571 7.997 1.00 95.19 115 PRO A N 1
ATOM 897 C CA . PRO A 1 115 ? -12.408 -2.883 9.333 1.00 95.19 115 PRO A CA 1
ATOM 898 C C . PRO A 1 115 ? -11.695 -4.111 9.907 1.00 95.19 115 PRO A C 1
ATOM 900 O O . PRO A 1 115 ? -11.398 -5.062 9.180 1.00 95.19 115 PRO A O 1
ATOM 903 N N . ASN A 1 116 ? -11.501 -4.143 11.225 1.00 94.56 116 ASN A N 1
ATOM 904 C CA . ASN A 1 116 ? -10.874 -5.281 11.905 1.00 94.56 116 ASN A CA 1
ATOM 905 C C . ASN A 1 116 ? -11.598 -6.620 11.648 1.00 94.56 116 ASN A C 1
ATOM 907 O O . ASN A 1 116 ? -10.960 -7.663 11.534 1.00 94.56 116 ASN A O 1
ATOM 911 N N . ALA A 1 117 ? -12.925 -6.575 11.491 1.00 94.50 117 ALA A N 1
ATOM 912 C CA . ALA A 1 117 ? -13.770 -7.734 11.196 1.00 94.50 117 ALA A CA 1
ATOM 913 C C . ALA A 1 117 ? -13.776 -8.159 9.710 1.00 94.50 117 ALA A C 1
ATOM 915 O O . ALA A 1 117 ? -14.526 -9.056 9.339 1.00 94.50 117 ALA A O 1
ATOM 916 N N . SER A 1 118 ? -12.985 -7.514 8.844 1.00 94.25 118 SER A N 1
ATOM 917 C CA . SER A 1 118 ? -12.922 -7.860 7.420 1.00 94.25 118 SER A CA 1
ATOM 918 C C . SER A 1 118 ? -12.364 -9.268 7.201 1.00 94.25 118 SER A C 1
ATOM 920 O O . SER A 1 118 ? -11.281 -9.599 7.696 1.00 94.25 118 SER A O 1
ATOM 922 N N . THR A 1 119 ? -13.064 -10.053 6.385 1.00 96.25 119 THR A N 1
ATOM 923 C CA . THR A 1 119 ? -12.651 -11.389 5.921 1.00 96.25 119 THR A CA 1
ATOM 924 C C . THR A 1 119 ? -11.724 -11.338 4.705 1.00 96.25 119 THR A C 1
ATOM 926 O O . THR A 1 119 ? -11.273 -12.364 4.216 1.00 96.25 119 THR A O 1
ATOM 929 N N . TYR A 1 120 ? -11.387 -10.143 4.207 1.00 94.06 120 TYR A N 1
ATOM 930 C CA . TYR A 1 120 ? -10.542 -9.973 3.015 1.00 94.06 120 TYR A CA 1
ATOM 931 C C . TYR A 1 120 ? -9.138 -10.595 3.156 1.00 94.06 120 TYR A C 1
ATOM 933 O O . TYR A 1 120 ? -8.477 -10.881 2.166 1.00 94.06 120 TYR A O 1
ATOM 941 N N . PHE A 1 121 ? -8.674 -10.789 4.391 1.00 94.00 121 PHE A N 1
ATOM 942 C CA . PHE A 1 121 ? -7.333 -11.286 4.693 1.00 94.00 121 PHE A CA 1
ATOM 943 C C . PHE A 1 121 ? -7.330 -12.802 4.906 1.00 94.00 121 PHE A C 1
ATOM 945 O O . PHE A 1 121 ? -6.261 -13.375 5.104 1.00 94.00 121 PHE A O 1
ATOM 952 N N . ASP A 1 122 ? -8.497 -13.449 4.874 1.00 94.44 122 ASP A N 1
ATOM 953 C CA . ASP A 1 122 ? -8.628 -14.868 5.171 1.00 94.44 122 ASP A CA 1
ATOM 954 C C . ASP A 1 122 ? -7.794 -15.709 4.184 1.00 94.44 122 ASP A C 1
ATOM 956 O O . ASP A 1 122 ? -7.731 -15.397 2.992 1.00 94.44 122 ASP A O 1
ATOM 960 N N . PRO A 1 123 ? -7.124 -16.775 4.660 1.00 95.69 123 PRO A N 1
ATOM 961 C CA . PRO A 1 123 ? -7.194 -17.349 6.011 1.00 95.69 123 PRO A CA 1
ATOM 962 C C . PRO A 1 123 ? -6.251 -16.691 7.040 1.00 95.69 123 PRO A C 1
ATOM 964 O O . PRO A 1 123 ? -6.093 -17.202 8.148 1.00 95.69 123 PRO A O 1
ATOM 967 N N . SER A 1 124 ? -5.580 -15.592 6.690 1.00 95.12 124 SER A N 1
ATOM 968 C CA . SER A 1 124 ? -4.626 -14.921 7.574 1.00 95.12 124 SER A CA 1
ATOM 969 C C . SER A 1 124 ? -5.315 -14.114 8.677 1.00 95.12 124 SER A C 1
ATOM 971 O O . SER A 1 124 ? -6.246 -13.343 8.444 1.00 95.12 124 SER A O 1
ATOM 973 N N . THR A 1 125 ? -4.781 -14.222 9.894 1.00 93.56 125 THR A N 1
ATOM 974 C CA . THR A 1 125 ? -5.172 -13.408 11.055 1.00 93.56 125 THR A CA 1
ATOM 975 C C . THR A 1 125 ? -4.297 -12.163 11.231 1.00 93.56 125 THR A C 1
ATOM 977 O O . THR A 1 125 ? -4.480 -11.413 12.191 1.00 93.56 125 THR A O 1
ATOM 980 N N . ALA A 1 126 ? -3.346 -11.925 10.322 1.00 96.44 126 ALA A N 1
ATOM 981 C CA . ALA A 1 126 ? -2.446 -10.782 10.398 1.00 96.44 126 ALA A CA 1
ATOM 982 C C . ALA A 1 126 ? -3.208 -9.445 10.275 1.00 96.44 126 ALA A C 1
ATOM 984 O O . ALA A 1 126 ? -4.164 -9.339 9.499 1.00 96.44 126 ALA A O 1
ATOM 985 N N . PRO A 1 127 ? -2.773 -8.390 10.991 1.00 95.50 127 PRO A N 1
ATOM 986 C CA . PRO A 1 127 ? -3.416 -7.080 10.935 1.00 95.50 127 PRO A CA 1
ATOM 987 C C . PRO A 1 127 ? -3.027 -6.269 9.690 1.00 95.50 127 PRO A C 1
ATOM 989 O O . PRO A 1 127 ? -3.524 -5.162 9.504 1.00 95.50 127 PRO A O 1
ATOM 992 N N . PHE A 1 128 ? -2.137 -6.783 8.839 1.00 96.50 128 PHE A N 1
ATOM 993 C CA . PHE A 1 128 ? -1.764 -6.159 7.576 1.00 96.50 128 PHE A CA 1
ATOM 994 C C . PHE A 1 128 ? -1.409 -7.212 6.518 1.00 96.50 128 PHE A C 1
ATOM 996 O O . PHE A 1 128 ? -1.106 -8.362 6.837 1.00 96.50 128 PHE A O 1
ATOM 1003 N N . MET A 1 129 ? -1.455 -6.803 5.253 1.00 96.69 129 MET A N 1
ATOM 1004 C CA . MET A 1 129 ? -1.113 -7.598 4.079 1.00 96.69 129 MET A CA 1
ATOM 1005 C C . MET A 1 129 ? -0.373 -6.698 3.093 1.00 96.69 129 MET A C 1
ATOM 1007 O O . MET A 1 129 ? -0.756 -5.546 2.881 1.00 96.69 129 MET A O 1
ATOM 1011 N N . ILE A 1 130 ? 0.695 -7.229 2.504 1.00 97.06 130 ILE A N 1
ATOM 1012 C CA . ILE A 1 130 ? 1.469 -6.554 1.466 1.00 97.06 130 ILE A CA 1
ATOM 1013 C C . ILE A 1 130 ? 1.389 -7.411 0.209 1.00 97.06 130 ILE A C 1
ATOM 1015 O O . ILE A 1 130 ? 1.773 -8.579 0.235 1.00 97.06 130 ILE A O 1
ATOM 1019 N N . ASN A 1 131 ? 0.920 -6.818 -0.886 1.00 95.50 131 ASN A N 1
ATOM 1020 C CA . ASN A 1 131 ? 0.930 -7.441 -2.203 1.00 95.50 131 ASN A CA 1
ATOM 1021 C C . ASN A 1 131 ? 2.126 -6.926 -2.997 1.00 95.50 131 ASN A C 1
ATOM 1023 O O . ASN A 1 131 ? 2.439 -5.735 -2.953 1.00 95.50 131 ASN A O 1
ATOM 1027 N N . TYR A 1 132 ? 2.758 -7.808 -3.763 1.00 97.50 132 TYR A N 1
ATOM 1028 C CA . TYR A 1 132 ? 3.892 -7.480 -4.621 1.00 97.50 132 TYR A CA 1
ATOM 1029 C C . TYR A 1 132 ? 3.481 -7.434 -6.093 1.00 97.50 132 TYR A C 1
ATOM 1031 O O . TYR A 1 132 ? 2.654 -8.225 -6.540 1.00 97.50 132 TYR A O 1
ATOM 1039 N N . ILE A 1 133 ? 4.093 -6.525 -6.850 1.00 96.25 133 ILE A N 1
ATOM 1040 C CA . ILE A 1 133 ? 4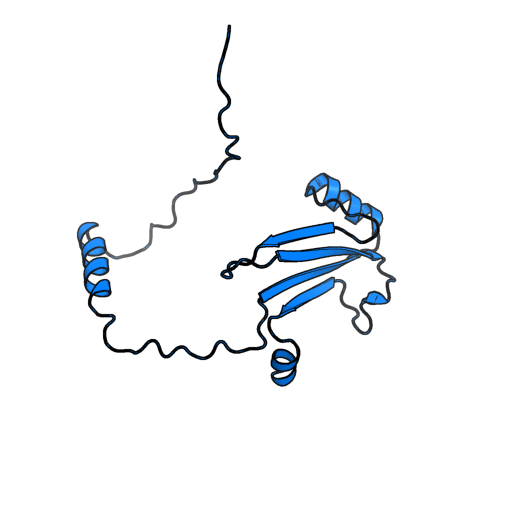.109 -6.577 -8.314 1.00 96.25 133 ILE A CA 1
ATOM 1041 C C . ILE A 1 133 ? 5.294 -7.458 -8.692 1.00 96.25 133 ILE A C 1
ATOM 1043 O O . ILE A 1 133 ? 6.403 -7.251 -8.192 1.00 96.25 133 ILE A O 1
ATOM 1047 N N . VAL A 1 134 ? 5.066 -8.435 -9.560 1.00 95.50 134 VAL A N 1
ATOM 1048 C CA . VAL A 1 134 ? 6.075 -9.406 -9.996 1.00 95.50 134 VAL A CA 1
ATOM 1049 C C . VAL A 1 134 ? 6.179 -9.382 -11.513 1.00 95.50 134 VAL A C 1
ATOM 1051 O O . VAL A 1 134 ? 5.201 -9.076 -12.193 1.00 95.50 134 VAL A O 1
ATOM 1054 N N . ASP A 1 135 ? 7.366 -9.660 -12.044 1.00 93.62 135 ASP A N 1
ATOM 1055 C CA . ASP A 1 135 ? 7.569 -9.701 -13.497 1.00 93.62 135 ASP A CA 1
ATOM 1056 C C . ASP A 1 135 ? 7.022 -10.980 -14.149 1.00 93.62 135 ASP A C 1
ATOM 1058 O O . ASP A 1 135 ? 6.633 -10.945 -15.315 1.00 93.62 135 ASP A O 1
ATOM 1062 N N . ASP A 1 136 ? 6.958 -12.081 -13.398 1.00 95.12 136 ASP A N 1
ATOM 1063 C CA . ASP A 1 136 ? 6.418 -13.371 -13.830 1.00 95.12 136 ASP A CA 1
ATOM 1064 C C . ASP A 1 136 ? 5.885 -14.154 -12.614 1.00 95.12 136 ASP A C 1
ATOM 1066 O O . ASP A 1 136 ? 6.649 -14.643 -11.778 1.00 95.12 136 ASP A O 1
ATOM 1070 N N . LEU A 1 137 ? 4.558 -14.234 -12.474 1.00 95.19 137 LEU A N 1
ATOM 1071 C CA . LEU A 1 137 ? 3.929 -14.872 -11.315 1.00 95.19 137 LEU A CA 1
ATOM 1072 C C . LEU A 1 137 ? 4.169 -16.386 -11.292 1.00 95.19 137 LEU A C 1
ATOM 1074 O O . LEU A 1 137 ? 4.515 -16.927 -10.243 1.00 95.19 137 LEU A O 1
ATOM 1078 N N . ASP A 1 138 ? 4.041 -17.058 -12.434 1.00 95.88 138 ASP A N 1
ATOM 1079 C CA . ASP A 1 138 ? 4.195 -18.512 -12.525 1.00 95.88 138 ASP A CA 1
ATOM 1080 C C . ASP A 1 138 ? 5.642 -18.927 -12.232 1.00 95.88 138 ASP A C 1
ATOM 1082 O O . ASP A 1 138 ? 5.891 -19.890 -11.498 1.00 95.88 138 ASP A O 1
ATOM 1086 N N . ALA A 1 139 ? 6.614 -18.164 -12.744 1.00 95.44 139 ALA A N 1
ATOM 1087 C CA . ALA A 1 139 ? 8.025 -18.398 -12.459 1.00 95.44 139 ALA A CA 1
ATOM 1088 C C . ALA A 1 139 ? 8.386 -18.125 -10.993 1.00 95.44 139 ALA A C 1
ATOM 1090 O O . ALA A 1 139 ? 9.266 -18.804 -10.461 1.00 95.44 139 ALA A O 1
ATOM 1091 N N . LEU A 1 140 ? 7.740 -17.153 -10.335 1.00 95.56 140 LEU A N 1
ATOM 1092 C CA . LEU A 1 140 ? 7.939 -16.912 -8.904 1.00 95.56 140 LEU A CA 1
ATOM 1093 C C . LEU A 1 140 ? 7.370 -18.073 -8.083 1.00 95.56 140 LEU A C 1
ATOM 1095 O O . LEU A 1 140 ? 8.070 -18.609 -7.229 1.00 95.56 140 LEU A O 1
ATOM 1099 N N . LEU A 1 141 ? 6.129 -18.484 -8.362 1.00 95.25 141 LEU A N 1
ATOM 1100 C CA . LEU A 1 141 ? 5.461 -19.567 -7.635 1.00 95.25 141 LEU A CA 1
ATOM 1101 C C . LEU A 1 141 ? 6.175 -20.908 -7.803 1.00 95.25 141 LEU A C 1
ATOM 1103 O O . LEU A 1 141 ? 6.261 -21.669 -6.852 1.00 95.25 141 LEU A O 1
ATOM 1107 N N . SER A 1 142 ? 6.750 -21.177 -8.976 1.00 95.38 142 SER A N 1
ATOM 1108 C CA . SER A 1 142 ? 7.519 -22.406 -9.218 1.00 95.38 142 SER A CA 1
ATOM 1109 C C . SER A 1 142 ? 8.799 -22.518 -8.370 1.00 95.38 142 SER A C 1
ATOM 1111 O O . SER A 1 142 ? 9.424 -23.576 -8.355 1.00 95.38 142 SER A O 1
ATOM 1113 N N . LYS A 1 143 ? 9.232 -21.432 -7.713 1.00 91.56 143 LYS A N 1
ATOM 1114 C CA . LYS A 1 143 ? 10.458 -21.367 -6.899 1.00 91.56 143 LYS A CA 1
ATOM 1115 C C . LYS A 1 143 ? 10.208 -21.375 -5.387 1.00 91.56 143 LYS A C 1
ATOM 1117 O O . LYS A 1 143 ? 11.187 -21.468 -4.646 1.00 91.56 143 LYS A O 1
ATOM 1122 N N . LEU A 1 144 ? 8.961 -21.198 -4.948 1.00 92.50 144 LEU A N 1
ATOM 1123 C CA . LEU A 1 144 ? 8.556 -21.141 -3.537 1.00 92.50 144 LEU A CA 1
ATOM 1124 C C . LEU A 1 144 ? 8.077 -22.514 -3.057 1.00 92.50 144 LEU A C 1
ATOM 1126 O O . LEU A 1 144 ? 8.356 -22.827 -1.879 1.00 92.50 144 LEU A O 1
#

Secondary structure (DSSP, 8-state):
----------------------S-------HHHHHHHHHHHTT---SS--------SS-EEEEEEEEEEESSHHHHHHHHHHHH----BTTBEEEEEE-SSSS--EEEEEEEEEETT-GGGTT---SEEEEEEES-HHHHHTT-

pLDDT: mean 74.31, std 26.02, range [26.52, 97.94]